Protein AF-A0A6G0AAP6-F1 (afdb_monomer_lite)

Foldseek 3Di:
DDDDDDDDDDDPDDDDDDDDDDPDPDPDDPPLPQDPLLVLQAAQVCQVPDQLVVVLVSLVSSLVSDDPVLNVLSVLLSVLSVLVVPADPVDPVSVVSVVLCPPCPRSNNVSLVVNQVVSCVRRVHGRHND

Sequence (130 aa):
MAKAVGLLLVLLAASSCSGGGDEGEDPGTTGTSVPDWCDAAPDSATFEDAGNDERVEMLEAFSVEAPAEVHEQVQVVVSGYEVYASYDPNDPESVEAVEVLNEPDSEFNLTLIDLDEYVTENCGAGAFGI

Secondary structure (DSSP, 8-state):
--------------------------S-----PPPGGGGGSPPHHHHHHS-HHHHHHHHHHHHHHS-GGGHHHHHHHHHHHHHHHT--TT-HHHHHHHHHHTSTTSHHHHHHHHHHHHHHHHHSS-SS--

Radius of gyration: 21.12 Å; chains: 1; bounding box: 51×51×57 Å

Structure (mmCIF, N/CA/C/O backbone):
data_AF-A0A6G0AAP6-F1
#
_entry.id   AF-A0A6G0AAP6-F1
#
loop_
_atom_site.group_PDB
_atom_site.id
_atom_site.type_symbol
_atom_site.label_atom_id
_atom_site.label_alt_id
_atom_site.label_comp_id
_atom_site.label_asym_id
_atom_site.label_entity_id
_atom_site.label_seq_id
_atom_site.pdbx_PDB_ins_code
_atom_site.Cartn_x
_atom_site.Cartn_y
_atom_site.Cartn_z
_atom_site.occupancy
_atom_site.B_iso_or_equiv
_atom_site.auth_seq_id
_atom_site.auth_comp_id
_atom_site.auth_asym_id
_atom_site.auth_atom_id
_atom_site.pdbx_PDB_model_num
ATOM 1 N N . MET A 1 1 ? 22.635 -41.260 11.656 1.00 51.88 1 MET A N 1
ATOM 2 C CA . MET A 1 1 ? 22.188 -40.612 12.906 1.00 51.88 1 MET A CA 1
ATOM 3 C C . MET A 1 1 ? 20.896 -39.885 12.587 1.00 51.88 1 MET A C 1
ATOM 5 O O . MET A 1 1 ? 20.942 -38.944 11.811 1.00 51.88 1 MET A O 1
ATOM 9 N N . ALA A 1 2 ? 19.755 -40.377 13.067 1.00 44.34 2 ALA A N 1
ATOM 10 C CA . ALA A 1 2 ? 18.458 -39.754 12.816 1.00 44.34 2 ALA A CA 1
ATOM 11 C C . ALA A 1 2 ? 18.116 -38.838 13.998 1.00 44.34 2 ALA A C 1
ATOM 13 O O . ALA A 1 2 ? 18.079 -39.303 15.135 1.00 44.34 2 ALA A O 1
ATOM 14 N N . LYS A 1 3 ? 17.901 -37.546 13.740 1.00 52.75 3 LYS A N 1
ATOM 15 C CA . LYS A 1 3 ? 17.272 -36.624 14.690 1.00 52.75 3 LYS A CA 1
ATOM 16 C C . LYS A 1 3 ? 15.980 -36.137 14.049 1.00 52.75 3 LYS A C 1
ATOM 18 O O . LYS A 1 3 ? 16.009 -35.298 13.159 1.00 52.75 3 LYS A O 1
ATOM 23 N N . ALA A 1 4 ? 14.875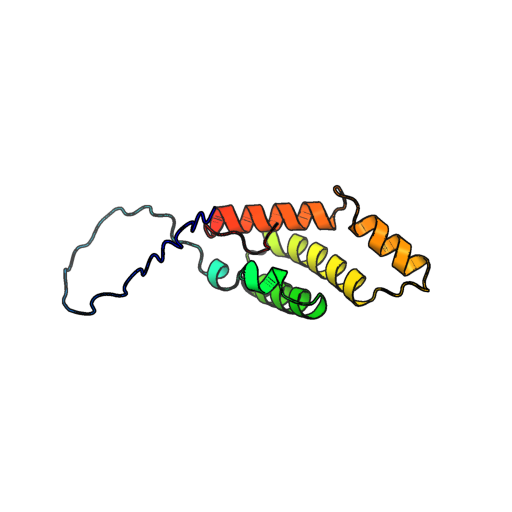 -36.743 14.469 1.00 54.62 4 ALA A N 1
ATOM 24 C CA . ALA A 1 4 ? 13.532 -36.256 14.208 1.00 54.62 4 ALA A CA 1
ATOM 25 C C . ALA A 1 4 ? 13.264 -35.089 15.165 1.00 54.62 4 ALA A C 1
ATOM 27 O O . ALA A 1 4 ? 13.392 -35.255 16.379 1.00 54.62 4 ALA A O 1
ATOM 28 N N . VAL A 1 5 ? 12.934 -33.919 14.626 1.00 62.00 5 VAL A N 1
ATOM 29 C CA . VAL A 1 5 ? 12.424 -32.785 15.402 1.00 62.00 5 VAL A CA 1
ATOM 30 C C . VAL A 1 5 ? 10.921 -32.759 15.161 1.00 62.00 5 VAL A C 1
ATOM 32 O O . VAL A 1 5 ? 10.471 -32.629 14.025 1.00 62.00 5 VAL A O 1
ATOM 35 N N . GLY A 1 6 ? 10.172 -33.034 16.227 1.00 56.91 6 GLY A N 1
ATOM 36 C CA . GLY A 1 6 ? 8.726 -33.201 16.206 1.00 56.91 6 GLY A CA 1
ATOM 37 C C . GLY A 1 6 ? 8.000 -31.886 15.945 1.00 56.91 6 GLY A C 1
ATOM 38 O O . GLY A 1 6 ? 8.295 -30.870 16.567 1.00 56.91 6 GLY A O 1
ATOM 39 N N . LEU A 1 7 ? 7.039 -31.953 15.030 1.00 56.41 7 LEU A N 1
ATOM 40 C CA . LEU A 1 7 ? 6.059 -30.917 14.738 1.00 56.41 7 LEU A CA 1
ATOM 41 C C . LEU A 1 7 ? 5.072 -30.824 15.917 1.00 56.41 7 LEU A C 1
ATO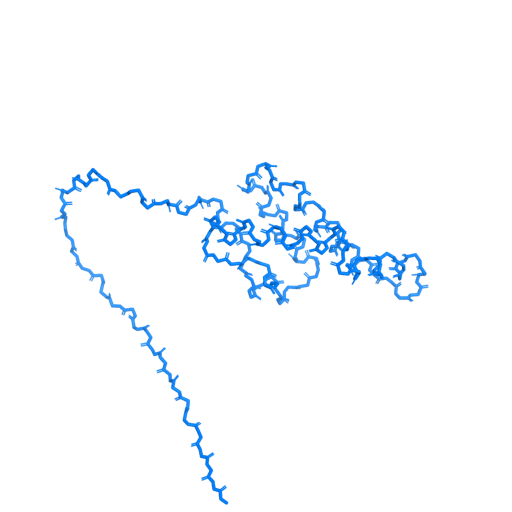M 43 O O . LEU A 1 7 ? 4.410 -31.812 16.241 1.00 56.41 7 LEU A O 1
ATOM 47 N N . LEU A 1 8 ? 4.983 -29.663 16.569 1.00 61.72 8 LEU A N 1
ATOM 48 C CA . LEU A 1 8 ? 3.974 -29.389 17.594 1.00 61.72 8 LEU A CA 1
ATOM 49 C C . LEU A 1 8 ? 2.732 -28.800 16.906 1.00 61.72 8 LEU A C 1
ATOM 51 O O . LEU A 1 8 ? 2.750 -27.656 16.467 1.00 61.72 8 LEU A O 1
ATOM 55 N N . LEU A 1 9 ? 1.667 -29.593 16.791 1.00 56.50 9 LEU A N 1
ATOM 56 C CA . LEU A 1 9 ? 0.353 -29.144 16.325 1.00 56.50 9 LEU A CA 1
ATOM 57 C C . LEU A 1 9 ? -0.422 -28.548 17.506 1.00 56.50 9 LEU A C 1
ATOM 59 O O . LEU A 1 9 ? -0.817 -29.283 18.412 1.00 56.50 9 LEU A O 1
ATOM 63 N N . VAL A 1 10 ? -0.661 -27.236 17.494 1.00 61.16 10 VAL A N 1
ATOM 64 C CA . VAL A 1 10 ? -1.628 -26.598 18.398 1.00 61.16 10 VAL A CA 1
ATOM 65 C C . VAL A 1 10 ? -2.986 -26.592 17.700 1.00 61.16 10 VAL A C 1
ATOM 67 O O . VAL A 1 10 ? -3.263 -25.767 16.839 1.00 61.16 10 VAL A O 1
ATOM 70 N N . LEU A 1 11 ? -3.828 -27.559 18.063 1.00 52.22 11 LEU A N 1
ATOM 71 C CA . LEU A 1 11 ? -5.259 -27.553 17.771 1.00 52.22 11 LEU A CA 1
ATOM 72 C C . LEU A 1 11 ? -5.945 -26.650 18.801 1.00 52.22 11 LEU A C 1
ATOM 74 O O . LEU A 1 11 ? -6.202 -27.089 19.923 1.00 52.22 11 LEU A O 1
ATOM 78 N N . LEU A 1 12 ? -6.240 -25.401 18.435 1.00 55.50 12 LEU A N 1
ATOM 79 C CA . LEU A 1 12 ? -7.143 -24.573 19.228 1.00 55.50 12 LEU A CA 1
ATOM 80 C C . LEU A 1 12 ? -8.583 -24.941 18.852 1.00 55.50 12 LEU A C 1
ATOM 82 O O . LEU A 1 12 ? -9.062 -24.664 17.755 1.00 55.50 12 LEU A O 1
ATOM 86 N N . ALA A 1 13 ? -9.235 -25.666 19.757 1.00 47.78 13 ALA A N 1
ATOM 87 C CA . ALA A 1 13 ? -10.595 -26.142 19.603 1.00 47.78 13 ALA A CA 1
ATOM 88 C C . ALA A 1 13 ? -11.600 -24.997 19.784 1.00 47.78 13 ALA A C 1
ATOM 90 O O . ALA A 1 13 ? -11.608 -24.322 20.811 1.00 47.78 13 ALA A O 1
ATOM 91 N N . ALA A 1 14 ? -12.500 -24.849 18.812 1.00 52.56 14 ALA A N 1
ATOM 92 C CA . ALA A 1 14 ? -13.778 -24.188 19.006 1.00 52.56 14 ALA A CA 1
ATOM 93 C C . ALA A 1 14 ? -14.589 -24.978 20.044 1.00 52.56 14 ALA A C 1
ATOM 95 O O . ALA A 1 14 ? -14.874 -26.163 19.853 1.00 52.56 14 ALA A O 1
ATOM 96 N N . SER A 1 15 ? -14.974 -24.328 21.139 1.00 44.72 15 SER A N 1
ATOM 97 C CA . SER A 1 15 ? -15.883 -24.913 22.117 1.00 44.72 15 SER A CA 1
ATOM 98 C C . SER A 1 15 ? -16.983 -23.938 22.514 1.00 44.72 15 SER A C 1
ATOM 100 O O . SER A 1 15 ? -16.721 -22.856 23.032 1.00 44.72 15 SER A O 1
ATOM 102 N N . SER A 1 16 ? -18.206 -24.462 22.399 1.00 50.81 16 SER A N 1
ATOM 103 C CA . SER A 1 16 ? -19.412 -24.152 23.181 1.00 50.81 16 SER A CA 1
ATOM 104 C C . SER A 1 16 ? -20.207 -22.883 22.850 1.00 50.81 16 SER A C 1
ATOM 106 O O . SER A 1 16 ? -20.005 -21.813 23.404 1.00 50.81 16 SER A O 1
ATOM 108 N N . CYS A 1 17 ? -21.258 -23.097 22.060 1.00 60.22 17 CYS A N 1
ATOM 109 C CA . CYS A 1 17 ? -22.533 -22.395 22.167 1.00 60.22 17 CYS A CA 1
ATOM 110 C C . CYS A 1 17 ? -23.306 -22.962 23.384 1.00 60.22 17 CYS A C 1
ATOM 112 O O . CYS A 1 17 ? -23.468 -24.182 23.429 1.00 60.22 17 CYS A O 1
ATOM 114 N N . SER A 1 18 ? -23.758 -22.143 24.353 1.00 54.12 18 SER A N 1
ATOM 115 C CA . SER A 1 18 ? -24.925 -22.415 25.236 1.00 54.12 18 SER A CA 1
ATOM 116 C C . SER A 1 18 ? -25.142 -21.333 26.315 1.00 54.12 18 SER A C 1
ATOM 118 O O . SER A 1 18 ? -24.326 -21.232 27.224 1.00 54.12 18 SER A O 1
ATOM 120 N N . GLY A 1 19 ? -26.322 -20.685 26.297 1.00 42.50 19 GLY A N 1
ATOM 121 C CA . GLY A 1 19 ? -26.960 -19.970 27.427 1.00 42.50 19 GLY A CA 1
ATOM 122 C C . GLY A 1 19 ? -26.315 -18.624 27.769 1.00 42.50 19 GLY A C 1
ATOM 123 O O . GLY A 1 19 ? -25.106 -18.507 27.771 1.00 42.50 19 GLY A O 1
ATOM 124 N N . GLY A 1 20 ? -27.014 -17.534 28.046 1.00 42.06 20 GLY A N 1
ATOM 125 C CA . GLY A 1 20 ? -28.296 -17.322 28.710 1.00 42.06 20 GLY A CA 1
ATOM 126 C C . GLY A 1 20 ? -28.099 -16.022 29.504 1.00 42.06 20 GLY A C 1
ATOM 127 O O . GLY A 1 20 ? -27.007 -15.807 30.018 1.00 42.06 20 GLY A O 1
ATOM 128 N N . GLY A 1 21 ? -29.092 -15.133 29.489 1.00 51.41 21 GLY A N 1
ATOM 129 C CA . GLY A 1 21 ? -28.933 -13.713 29.816 1.00 51.41 21 GLY A CA 1
ATOM 130 C C . GLY A 1 21 ? -28.252 -13.382 31.145 1.00 51.41 21 GLY A C 1
ATOM 131 O O . GLY A 1 21 ? -28.478 -14.053 32.148 1.00 51.41 21 GLY A O 1
ATOM 132 N N . ASP A 1 22 ? -27.508 -12.278 31.123 1.00 51.78 22 ASP A N 1
ATOM 133 C CA . ASP A 1 22 ? -27.221 -11.457 32.293 1.00 51.78 22 ASP A CA 1
ATOM 134 C C . ASP A 1 22 ? -27.405 -9.989 31.879 1.00 51.78 22 ASP A C 1
ATOM 136 O O . ASP A 1 22 ? -26.745 -9.483 30.968 1.00 51.78 22 ASP A O 1
ATOM 140 N N . GLU A 1 23 ? -28.398 -9.346 32.490 1.00 56.81 23 GLU A N 1
ATOM 141 C CA . GLU A 1 23 ? -28.576 -7.898 32.495 1.00 56.81 23 GLU A CA 1
ATOM 142 C C . GLU A 1 23 ? -27.500 -7.321 33.420 1.00 56.81 23 GLU A C 1
ATOM 144 O O . GLU A 1 23 ? -27.716 -7.129 34.615 1.00 56.81 23 GLU A O 1
ATOM 149 N N . GLY A 1 24 ? -26.318 -7.097 32.855 1.00 40.62 24 GLY A N 1
ATOM 150 C CA . GLY A 1 24 ? -25.220 -6.385 33.486 1.00 40.62 24 GLY A CA 1
ATOM 151 C C . GLY A 1 24 ? -24.879 -5.160 32.654 1.00 40.62 24 GLY A C 1
ATOM 152 O O . GLY A 1 24 ? -24.098 -5.243 31.712 1.00 40.62 24 GLY A O 1
ATOM 153 N N . GLU A 1 25 ? -25.481 -4.019 32.988 1.00 52.59 25 GLU A N 1
ATOM 154 C CA . GLU A 1 25 ? -24.887 -2.720 32.681 1.00 52.59 25 GLU A CA 1
ATOM 155 C C . GLU A 1 25 ? -23.511 -2.682 33.356 1.00 52.59 25 GLU A C 1
ATOM 157 O O . GLU A 1 25 ? -23.417 -2.536 34.575 1.00 52.59 25 GLU A O 1
ATOM 162 N N . ASP A 1 26 ? -22.452 -2.858 32.566 1.00 52.31 26 ASP A N 1
ATOM 163 C CA . ASP A 1 26 ? -21.075 -2.612 32.982 1.00 52.31 26 ASP A CA 1
ATOM 164 C C . ASP A 1 26 ? -20.705 -1.174 32.564 1.00 52.31 26 ASP A C 1
ATOM 166 O O . ASP A 1 26 ? -20.507 -0.899 31.374 1.00 52.31 26 ASP A O 1
ATOM 170 N N . PRO A 1 27 ? -20.671 -0.197 33.490 1.00 57.44 27 PRO A N 1
ATOM 171 C C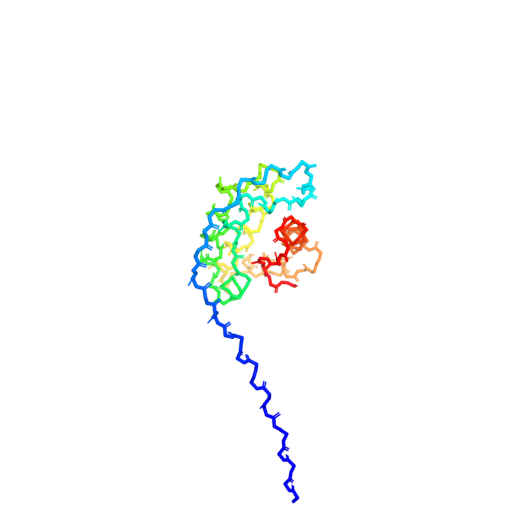A . PRO A 1 27 ? -20.288 1.171 33.182 1.00 57.44 27 PRO A CA 1
ATOM 172 C C . PRO A 1 27 ? -18.759 1.271 33.174 1.00 57.44 27 PRO A C 1
ATOM 174 O O . PRO A 1 27 ? -18.161 1.829 34.093 1.00 57.44 27 PRO A O 1
ATOM 177 N N . GLY A 1 28 ? -18.110 0.734 32.140 1.00 48.22 28 GLY A N 1
ATOM 178 C CA . GLY A 1 28 ? -16.680 0.967 31.938 1.00 48.22 28 GLY A CA 1
ATOM 179 C C . GLY A 1 28 ? -15.888 -0.198 31.367 1.00 48.22 28 GLY A C 1
ATOM 180 O O . GLY A 1 28 ? -14.997 -0.715 32.032 1.00 48.22 28 GLY A O 1
ATOM 181 N N . THR A 1 29 ? -16.089 -0.505 30.087 1.00 48.88 29 THR A N 1
ATOM 182 C CA . THR A 1 29 ? -15.016 -1.078 29.269 1.00 48.88 29 THR A CA 1
ATOM 183 C C . THR A 1 29 ? -14.604 -0.029 28.244 1.00 48.88 29 THR A C 1
ATOM 185 O O . THR A 1 29 ? -15.113 0.008 27.129 1.00 48.88 29 THR A O 1
ATOM 188 N N . THR A 1 30 ? -13.670 0.856 28.592 1.00 52.94 30 THR A N 1
ATOM 189 C CA . THR A 1 30 ? -12.918 1.621 27.583 1.00 52.94 30 THR A CA 1
ATOM 190 C C . THR A 1 30 ? -11.915 0.689 26.895 1.00 52.94 30 THR A C 1
ATOM 192 O O . THR A 1 30 ? -10.714 0.941 26.903 1.00 52.94 30 THR A O 1
ATOM 195 N N . GLY A 1 31 ? -12.390 -0.449 26.386 1.00 49.81 31 GLY A N 1
ATOM 196 C CA . GLY A 1 31 ? -11.685 -1.153 25.333 1.00 49.81 31 GLY A CA 1
ATOM 197 C C . GLY A 1 31 ? -11.955 -0.329 24.094 1.00 49.81 31 GLY A C 1
ATOM 198 O O . GLY A 1 31 ? -13.118 -0.172 23.729 1.00 49.81 31 GLY A O 1
ATOM 199 N N . THR A 1 32 ? -10.924 0.286 23.524 1.00 58.94 32 THR A N 1
ATOM 200 C CA . THR A 1 32 ? -11.033 0.918 22.212 1.00 58.94 32 THR A CA 1
ATOM 201 C C . THR A 1 32 ? -11.542 -0.169 21.276 1.00 58.94 32 THR A C 1
ATOM 203 O O . THR A 1 32 ? -10.824 -1.122 20.985 1.00 58.94 32 THR A O 1
ATOM 206 N N . SER A 1 33 ? -12.829 -0.123 20.943 1.00 80.81 33 SER A N 1
ATOM 207 C CA . SER A 1 33 ? -13.416 -1.045 19.985 1.00 80.81 33 SER A CA 1
ATOM 208 C C . SER A 1 33 ? -12.674 -0.837 18.676 1.00 80.81 33 SER A C 1
ATOM 210 O O . SER A 1 33 ? -12.505 0.313 18.262 1.00 80.81 33 SER A O 1
ATOM 212 N N . VAL A 1 34 ? -12.208 -1.932 18.074 1.00 88.25 34 VAL A N 1
ATOM 213 C CA . VAL A 1 34 ? -11.616 -1.904 16.736 1.00 88.25 34 VAL A CA 1
ATOM 214 C C . VAL A 1 34 ? -12.590 -1.158 15.814 1.00 88.25 34 VAL A C 1
ATOM 216 O O . VAL A 1 34 ? -13.784 -1.472 15.852 1.00 88.25 34 VAL A O 1
ATOM 219 N N . PRO A 1 35 ? -12.139 -0.131 15.076 1.00 89.50 35 PRO A N 1
ATOM 220 C CA . PRO A 1 35 ? -13.009 0.610 14.174 1.00 89.50 35 PRO A CA 1
ATOM 221 C C . PRO A 1 35 ? -13.662 -0.291 13.120 1.00 89.50 35 PRO A C 1
ATOM 223 O O . PRO A 1 35 ? -12.997 -1.156 12.565 1.00 89.50 35 PRO A O 1
ATOM 226 N N . ASP A 1 36 ? -14.928 -0.036 12.776 1.00 91.06 36 ASP A N 1
ATOM 227 C CA . ASP A 1 36 ? -15.668 -0.850 11.791 1.00 91.06 36 ASP A CA 1
ATOM 228 C C . ASP A 1 36 ? -14.990 -0.884 10.405 1.00 91.06 36 ASP A C 1
ATOM 230 O O . ASP A 1 36 ? -15.089 -1.873 9.684 1.00 91.06 36 ASP A O 1
ATOM 234 N N . TRP A 1 37 ? -14.256 0.172 10.032 1.00 92.00 37 TRP A N 1
ATOM 235 C CA . TRP A 1 37 ? -13.518 0.222 8.763 1.00 92.00 37 TRP A CA 1
ATOM 236 C C . TRP A 1 37 ? -12.364 -0.791 8.699 1.00 92.00 37 TRP A C 1
ATOM 238 O O . TRP A 1 37 ? -11.914 -1.133 7.607 1.00 92.00 37 TRP A O 1
ATOM 248 N N . CYS A 1 38 ? -11.900 -1.307 9.843 1.00 92.12 38 CYS A N 1
ATOM 249 C CA . CYS A 1 38 ? -10.859 -2.331 9.899 1.00 92.12 38 CYS A CA 1
ATOM 250 C C . CYS A 1 38 ? -11.290 -3.655 9.261 1.00 92.12 38 CYS A C 1
ATOM 252 O O . CYS A 1 38 ? -10.432 -4.388 8.783 1.00 92.12 38 CYS A O 1
ATOM 254 N N . ASP A 1 39 ? -12.593 -3.948 9.193 1.00 90.94 39 ASP A N 1
ATOM 255 C CA . ASP A 1 39 ? -13.101 -5.142 8.502 1.00 90.94 39 ASP A CA 1
ATOM 256 C C . ASP A 1 39 ? -12.899 -5.065 6.976 1.00 90.94 39 ASP A C 1
ATOM 258 O O . ASP A 1 39 ? -12.960 -6.086 6.290 1.00 90.94 39 ASP A O 1
ATOM 262 N N . ALA A 1 40 ? -12.672 -3.860 6.438 1.00 91.06 40 ALA A N 1
ATOM 263 C CA . ALA A 1 40 ? -12.368 -3.629 5.029 1.00 91.06 40 ALA A CA 1
ATOM 264 C C . ALA A 1 40 ? -10.861 -3.589 4.737 1.00 91.06 40 ALA A C 1
ATOM 266 O O . ALA A 1 40 ? -10.479 -3.568 3.565 1.00 91.06 40 ALA A O 1
ATOM 267 N N . ALA A 1 41 ? -10.006 -3.547 5.767 1.00 91.31 41 ALA A N 1
ATOM 268 C CA . ALA A 1 41 ? -8.565 -3.615 5.572 1.00 91.31 41 ALA A CA 1
ATOM 269 C C . ALA A 1 41 ? -8.198 -4.969 4.945 1.00 91.31 41 ALA A C 1
ATOM 271 O O . ALA A 1 41 ? -8.735 -6.001 5.365 1.00 91.31 41 ALA A O 1
ATOM 272 N N . PRO A 1 42 ? -7.315 -4.994 3.933 1.00 89.19 42 PRO A N 1
ATOM 273 C CA . PRO A 1 42 ? -6.921 -6.249 3.324 1.00 89.19 42 PRO A CA 1
ATOM 274 C C . PRO A 1 42 ? -6.208 -7.141 4.345 1.00 89.19 42 PRO A C 1
ATOM 276 O O . PRO A 1 42 ? -5.503 -6.677 5.237 1.00 89.19 42 PRO A O 1
ATOM 279 N N . ASP A 1 43 ? -6.406 -8.448 4.216 1.00 88.81 43 ASP A N 1
ATOM 280 C CA . ASP A 1 43 ? -5.626 -9.430 4.962 1.00 88.81 43 ASP A CA 1
ATOM 281 C C . ASP A 1 43 ? -4.213 -9.500 4.368 1.00 88.81 43 ASP A C 1
ATOM 283 O O . ASP A 1 43 ? -4.067 -9.683 3.159 1.00 88.81 43 ASP A O 1
ATOM 287 N N . SER A 1 44 ? -3.180 -9.392 5.206 1.00 88.31 44 SER A N 1
ATOM 288 C CA . SER A 1 44 ? -1.782 -9.327 4.752 1.00 88.31 44 SER A CA 1
ATOM 289 C C . SER A 1 44 ? -1.352 -10.540 3.935 1.00 88.31 44 SER A C 1
ATOM 291 O O . SER A 1 44 ? -0.724 -10.370 2.895 1.00 88.31 44 SER A O 1
ATOM 293 N N . ALA A 1 45 ? -1.747 -11.756 4.325 1.00 88.56 45 ALA A N 1
ATOM 294 C CA . ALA A 1 45 ? -1.409 -12.954 3.556 1.00 88.56 45 ALA A CA 1
ATOM 295 C C . ALA A 1 45 ? -2.070 -12.944 2.168 1.00 88.56 45 ALA A C 1
ATOM 297 O O . ALA A 1 45 ? -1.456 -13.325 1.174 1.00 88.56 45 ALA A O 1
ATOM 298 N N . THR A 1 46 ? -3.316 -12.476 2.093 1.00 90.94 46 THR A N 1
ATOM 299 C CA . THR A 1 46 ? -4.043 -12.327 0.828 1.00 90.94 46 THR A CA 1
ATOM 300 C C . THR A 1 46 ? -3.432 -11.224 -0.041 1.00 90.94 46 THR A C 1
ATOM 302 O O . THR A 1 46 ? -3.261 -11.415 -1.242 1.00 90.94 46 THR A O 1
ATOM 305 N N . PHE A 1 47 ? -3.056 -10.092 0.557 1.00 93.25 47 PHE A N 1
ATOM 306 C CA . PHE A 1 47 ? -2.441 -8.964 -0.138 1.00 93.25 47 PHE A CA 1
ATOM 307 C C . PHE A 1 47 ? -1.043 -9.300 -0.684 1.00 93.25 47 PHE A C 1
ATOM 309 O O . PHE A 1 47 ? -0.711 -8.946 -1.817 1.00 93.25 47 PHE A O 1
ATOM 316 N N . GLU A 1 48 ? -0.226 -10.021 0.087 1.00 91.94 48 GLU A N 1
ATOM 317 C CA . GLU A 1 48 ? 1.099 -10.492 -0.330 1.00 91.94 48 GLU A CA 1
ATOM 318 C C . GLU A 1 48 ? 1.019 -11.459 -1.521 1.00 91.94 48 GLU A C 1
ATOM 320 O O . GLU A 1 48 ? 1.799 -11.326 -2.467 1.00 91.94 48 GLU A O 1
ATOM 325 N N . ASP A 1 49 ? 0.063 -12.390 -1.509 1.00 95.31 49 ASP A N 1
ATOM 326 C CA . ASP A 1 49 ? -0.118 -13.381 -2.578 1.00 95.31 49 ASP A CA 1
ATOM 327 C C . ASP A 1 49 ? -0.792 -12.800 -3.839 1.00 95.31 49 ASP A C 1
ATOM 329 O O . ASP A 1 49 ? -0.706 -13.394 -4.920 1.00 95.31 49 ASP A O 1
ATOM 333 N N . ALA A 1 50 ? -1.443 -11.641 -3.719 1.00 94.50 50 ALA A N 1
ATOM 334 C CA . ALA A 1 50 ? -2.156 -10.982 -4.804 1.00 94.50 50 ALA A CA 1
ATOM 335 C C . ALA A 1 50 ? -1.222 -10.431 -5.896 1.00 94.50 50 ALA A C 1
ATOM 337 O O . ALA A 1 50 ? -0.121 -9.931 -5.644 1.00 94.50 50 ALA A O 1
ATOM 338 N N . GLY A 1 51 ? -1.699 -10.477 -7.144 1.00 96.62 51 GLY A N 1
ATOM 339 C CA . GLY A 1 51 ? -1.074 -9.748 -8.252 1.00 96.62 51 GLY A CA 1
ATOM 340 C C . GLY A 1 51 ? -1.287 -8.234 -8.128 1.00 96.62 51 GLY A C 1
ATOM 341 O O . GLY A 1 51 ? -2.170 -7.789 -7.404 1.00 96.62 51 GLY A O 1
ATOM 342 N N . ASN A 1 52 ? -0.518 -7.425 -8.865 1.00 95.38 52 ASN A N 1
ATOM 343 C CA . ASN A 1 52 ? -0.604 -5.958 -8.760 1.00 95.38 52 ASN A CA 1
ATOM 344 C C . ASN A 1 52 ? -2.006 -5.406 -9.082 1.00 95.38 52 ASN A C 1
ATOM 346 O O . ASN A 1 52 ? -2.483 -4.553 -8.343 1.00 95.38 52 ASN A O 1
ATOM 350 N N . ASP A 1 53 ? -2.684 -5.930 -10.112 1.00 96.44 53 ASP A N 1
ATOM 351 C CA . ASP A 1 53 ? -4.066 -5.532 -10.443 1.00 96.44 53 ASP A CA 1
ATOM 352 C C . ASP A 1 53 ? -5.034 -5.833 -9.287 1.00 96.44 53 ASP A C 1
ATOM 354 O O . ASP A 1 53 ? -5.886 -5.024 -8.935 1.00 96.44 53 ASP A O 1
ATOM 358 N N . GLU A 1 54 ? -4.870 -6.989 -8.646 1.00 96.12 54 GLU A N 1
ATOM 359 C CA . GLU A 1 54 ? -5.712 -7.411 -7.528 1.00 96.12 54 GLU A CA 1
ATOM 360 C C . GLU A 1 54 ? -5.420 -6.584 -6.263 1.00 96.12 54 GLU A C 1
ATOM 362 O O . GLU A 1 54 ? -6.342 -6.207 -5.543 1.00 96.12 54 GLU A O 1
ATOM 367 N N . ARG A 1 55 ? -4.154 -6.212 -6.020 1.00 95.75 55 ARG A N 1
ATOM 368 C CA . ARG A 1 55 ? -3.779 -5.276 -4.947 1.00 95.75 55 ARG A CA 1
ATOM 369 C C . ARG A 1 55 ? -4.404 -3.898 -5.146 1.00 95.75 55 ARG A C 1
ATOM 371 O O . ARG A 1 55 ? -4.859 -3.315 -4.165 1.00 95.75 55 ARG A O 1
ATOM 378 N N . VAL A 1 56 ? -4.457 -3.397 -6.384 1.00 97.00 56 VAL A N 1
ATOM 379 C CA . VAL A 1 56 ? -5.165 -2.148 -6.716 1.00 97.00 56 VAL A CA 1
ATOM 380 C C . VAL A 1 56 ? -6.645 -2.269 -6.358 1.00 97.00 56 VAL A C 1
ATOM 382 O O . VAL A 1 56 ? -7.141 -1.441 -5.602 1.00 97.00 56 VAL A O 1
ATOM 385 N N . GLU A 1 57 ? -7.329 -3.330 -6.797 1.00 96.12 57 GLU A N 1
ATOM 386 C CA . GLU A 1 57 ? -8.749 -3.544 -6.476 1.00 96.12 57 GLU A CA 1
ATOM 387 C C . GLU A 1 57 ? -9.007 -3.618 -4.958 1.00 96.12 57 GLU A C 1
ATOM 389 O O . GLU A 1 57 ? -9.969 -3.026 -4.461 1.00 96.12 57 GLU A O 1
ATOM 394 N N . MET A 1 58 ? -8.141 -4.302 -4.198 1.00 95.12 58 MET A N 1
ATOM 395 C CA . MET A 1 58 ? -8.243 -4.376 -2.734 1.00 95.12 58 MET A CA 1
ATOM 396 C C . MET A 1 58 ? -8.047 -3.012 -2.066 1.00 95.12 58 MET A C 1
ATOM 398 O O . MET A 1 58 ? -8.803 -2.656 -1.163 1.00 95.12 58 MET A O 1
ATOM 402 N N . LEU A 1 59 ? -7.050 -2.240 -2.506 1.00 95.81 59 LEU A N 1
ATOM 403 C CA . LEU A 1 59 ? -6.763 -0.904 -1.982 1.00 95.81 59 LEU A CA 1
ATOM 404 C C . LEU A 1 59 ? -7.886 0.086 -2.304 1.00 95.81 59 LEU A C 1
ATOM 406 O O . LEU A 1 59 ? -8.293 0.853 -1.434 1.00 95.81 59 LEU A O 1
ATOM 410 N N . GLU A 1 60 ? -8.432 0.050 -3.518 1.00 95.62 60 GLU A N 1
ATOM 411 C CA . GLU A 1 60 ? -9.575 0.882 -3.896 1.00 95.62 60 GLU A CA 1
ATOM 412 C C . GLU A 1 60 ? -10.817 0.541 -3.069 1.00 95.62 60 GLU A C 1
ATOM 414 O O . GLU A 1 60 ? -11.494 1.448 -2.581 1.00 95.62 60 GLU A O 1
ATOM 419 N N . ALA A 1 61 ? -11.096 -0.750 -2.853 1.00 94.88 61 ALA A N 1
ATOM 420 C CA . ALA A 1 61 ? -12.195 -1.191 -1.996 1.00 94.88 61 ALA A CA 1
ATOM 421 C C . ALA A 1 61 ? -11.996 -0.738 -0.542 1.00 94.88 61 ALA A C 1
ATOM 423 O O . ALA A 1 61 ? -12.921 -0.195 0.065 1.00 94.88 61 ALA A O 1
ATOM 424 N N . PHE A 1 62 ? -10.782 -0.888 -0.008 1.00 95.00 62 PHE A N 1
ATOM 425 C CA . PHE A 1 62 ? -10.418 -0.388 1.314 1.00 95.00 62 PHE A CA 1
ATOM 426 C C . PHE A 1 62 ? -10.625 1.129 1.418 1.00 95.00 62 PHE A C 1
ATOM 428 O O . PHE A 1 62 ? -11.236 1.600 2.376 1.00 95.00 62 PHE A O 1
ATOM 435 N N . SER A 1 63 ? -10.210 1.902 0.407 1.00 95.31 63 SER A N 1
ATOM 436 C CA . SER A 1 63 ? -10.353 3.364 0.391 1.00 95.31 63 SER A CA 1
ATOM 437 C C . SER A 1 63 ? -11.802 3.846 0.474 1.00 95.31 63 SER A C 1
ATOM 439 O O . SER A 1 63 ? -12.024 4.990 0.868 1.00 95.31 63 SER A O 1
ATOM 441 N N . VAL A 1 64 ? -12.790 3.037 0.083 1.00 96.25 64 VAL A N 1
ATOM 442 C CA . VAL A 1 64 ? -14.208 3.420 0.184 1.00 96.25 64 VAL A CA 1
ATOM 443 C C . VAL A 1 64 ? -14.663 3.479 1.644 1.00 96.25 64 VAL A C 1
ATOM 445 O O . VAL A 1 64 ? -15.419 4.379 2.011 1.00 96.25 64 VAL A O 1
ATOM 448 N N . GLU A 1 65 ? -14.189 2.544 2.466 1.00 95.62 65 GLU A N 1
ATOM 449 C CA . GLU A 1 65 ? -14.598 2.389 3.866 1.00 95.62 65 GLU A CA 1
ATOM 450 C C . GLU A 1 65 ? -13.635 3.086 4.839 1.00 95.62 65 GLU A C 1
ATOM 452 O O . GLU A 1 65 ? -14.033 3.516 5.925 1.00 95.62 65 GLU A O 1
ATOM 457 N N . ALA A 1 66 ? -12.364 3.214 4.454 1.00 92.56 66 ALA A N 1
ATOM 458 C CA . ALA A 1 66 ? -11.329 3.784 5.296 1.00 92.56 66 ALA A CA 1
ATOM 459 C C . ALA A 1 66 ? -11.541 5.292 5.561 1.00 92.56 66 ALA A C 1
ATOM 461 O O . ALA A 1 66 ? -12.191 5.994 4.775 1.00 92.56 66 ALA A O 1
ATOM 462 N N . PRO A 1 67 ? -10.979 5.836 6.655 1.00 94.12 67 PRO A N 1
ATOM 463 C CA . PRO A 1 67 ? -11.050 7.261 6.961 1.00 94.12 67 PRO A CA 1
ATOM 464 C C . PRO A 1 67 ? -10.453 8.139 5.853 1.00 94.12 67 PRO A C 1
ATOM 466 O O . PRO A 1 67 ? -9.454 7.794 5.233 1.00 94.12 67 PRO A O 1
ATOM 469 N N . ALA A 1 68 ? -11.004 9.341 5.659 1.00 93.94 68 ALA A N 1
ATOM 470 C CA . ALA A 1 68 ? -10.537 10.264 4.616 1.00 93.94 68 ALA A CA 1
ATOM 471 C C . ALA A 1 68 ? -9.043 10.632 4.720 1.00 93.94 68 ALA A C 1
ATOM 473 O O . ALA A 1 68 ? -8.432 11.002 3.724 1.00 93.94 68 ALA A O 1
ATOM 474 N N . GLU A 1 69 ? -8.459 10.539 5.918 1.00 92.88 69 GLU A N 1
ATOM 475 C CA . GLU A 1 69 ? -7.042 10.832 6.154 1.00 92.88 69 GLU A CA 1
ATOM 476 C C . GLU A 1 69 ? -6.078 9.789 5.582 1.00 92.88 69 GLU A C 1
ATOM 478 O O . GLU A 1 69 ? -4.895 10.099 5.507 1.00 92.88 69 GLU A O 1
ATOM 483 N N . VAL A 1 70 ? -6.564 8.598 5.198 1.00 92.56 70 VAL A N 1
ATOM 484 C CA . VAL A 1 70 ? -5.748 7.566 4.535 1.00 92.56 70 VAL A CA 1
ATOM 485 C C . VAL A 1 70 ? -5.976 7.499 3.024 1.00 92.56 70 VAL A C 1
ATOM 487 O O . VAL A 1 70 ? -5.263 6.788 2.324 1.00 92.56 70 VAL A O 1
ATOM 490 N N . HIS A 1 71 ? -6.967 8.223 2.487 1.00 94.81 71 HIS A N 1
ATOM 491 C CA . HIS A 1 71 ? -7.333 8.146 1.063 1.00 94.81 71 HIS A CA 1
ATOM 492 C C . HIS A 1 71 ? -6.195 8.595 0.144 1.00 94.81 71 HIS A C 1
ATOM 494 O O . HIS A 1 71 ? -6.006 8.020 -0.924 1.00 94.81 71 HIS A O 1
ATOM 500 N N . GLU A 1 72 ? -5.436 9.614 0.549 1.00 94.94 72 GLU A N 1
ATOM 501 C CA . GLU A 1 72 ? -4.301 10.116 -0.232 1.00 94.94 72 GLU A CA 1
ATOM 502 C C . GLU A 1 72 ? -3.167 9.083 -0.281 1.00 94.94 72 GLU A C 1
ATOM 504 O O . GLU A 1 72 ? -2.647 8.777 -1.351 1.00 94.94 72 GLU A O 1
ATOM 509 N N . GLN A 1 73 ? -2.865 8.461 0.857 1.00 96.19 73 GLN A N 1
ATOM 510 C CA . GLN A 1 73 ? -1.862 7.411 0.997 1.00 96.19 73 GLN A CA 1
ATOM 511 C C . GLN A 1 73 ? -2.238 6.188 0.160 1.00 96.19 73 GLN A C 1
ATOM 513 O O . GLN A 1 73 ? -1.417 5.663 -0.590 1.00 96.19 73 GLN A O 1
ATOM 518 N N . VAL A 1 74 ? -3.505 5.770 0.225 1.00 96.31 74 VAL A N 1
ATOM 519 C CA . VAL A 1 74 ? -4.010 4.666 -0.593 1.00 96.31 74 VAL A CA 1
ATOM 520 C C . VAL A 1 74 ? -3.850 4.973 -2.087 1.00 96.31 74 VAL A C 1
ATOM 522 O O . VAL A 1 74 ? -3.409 4.099 -2.828 1.00 96.31 74 VAL A O 1
ATOM 525 N N . GLN A 1 75 ? -4.111 6.205 -2.541 1.00 97.25 75 GLN A N 1
ATOM 526 C CA . GLN A 1 75 ? -3.918 6.578 -3.951 1.00 97.25 75 GLN A CA 1
ATOM 527 C C . GLN A 1 75 ? -2.453 6.554 -4.399 1.00 97.25 75 GLN A C 1
ATOM 529 O O . GLN A 1 75 ? -2.173 6.144 -5.528 1.00 97.25 75 GLN A O 1
ATOM 534 N N . VAL A 1 76 ? -1.515 6.957 -3.539 1.00 97.00 76 VAL A N 1
ATOM 535 C CA . VAL A 1 76 ? -0.074 6.847 -3.828 1.00 97.00 76 VAL A CA 1
ATOM 536 C C . VAL A 1 76 ? 0.321 5.381 -4.013 1.00 97.00 76 VAL A C 1
ATOM 538 O O . VAL A 1 76 ? 0.992 5.036 -4.988 1.00 97.00 76 VAL A O 1
ATOM 541 N N . VAL A 1 77 ? -0.137 4.501 -3.118 1.00 96.50 77 VAL A N 1
ATOM 542 C CA . VAL A 1 77 ? 0.155 3.063 -3.188 1.00 96.50 77 VAL A CA 1
ATOM 543 C C . VAL A 1 77 ? -0.495 2.424 -4.421 1.00 96.50 77 VAL A C 1
ATOM 545 O O . VAL A 1 77 ? 0.174 1.690 -5.150 1.00 96.50 77 VAL A O 1
ATOM 548 N N . VAL A 1 78 ? -1.762 2.742 -4.712 1.00 97.44 78 VAL A N 1
ATOM 549 C CA . VAL A 1 78 ? -2.45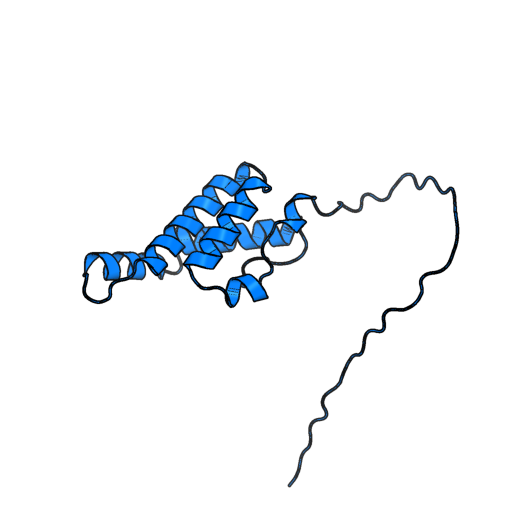5 2.303 -5.937 1.00 97.44 78 VAL A CA 1
ATOM 550 C C . VAL A 1 78 ? -1.662 2.711 -7.176 1.00 97.44 78 VAL A C 1
ATOM 552 O O . VAL A 1 78 ? -1.345 1.855 -7.998 1.00 97.44 78 VAL A O 1
ATOM 555 N N . SER A 1 79 ? -1.250 3.978 -7.266 1.00 97.00 79 SER A N 1
ATOM 556 C CA . SER A 1 79 ? -0.483 4.486 -8.410 1.00 97.00 79 SER A CA 1
ATOM 557 C C . SER A 1 79 ? 0.830 3.717 -8.608 1.00 97.00 79 SER A C 1
ATOM 559 O O . SER A 1 79 ? 1.213 3.415 -9.737 1.00 97.00 79 SER A O 1
ATOM 561 N N . GLY A 1 80 ? 1.521 3.347 -7.524 1.00 96.94 80 GLY A N 1
ATOM 562 C CA . G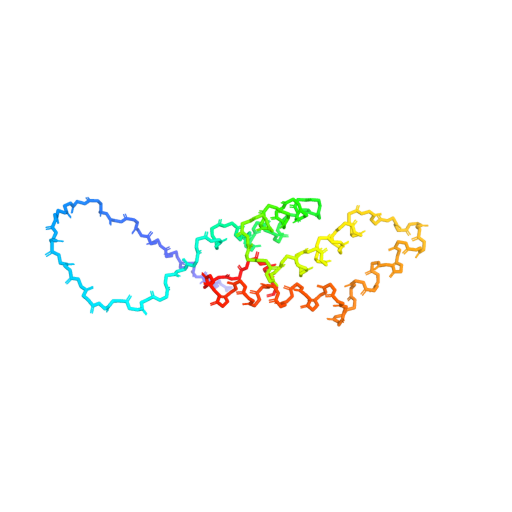LY A 1 80 ? 2.730 2.524 -7.606 1.00 96.94 80 GLY A CA 1
ATOM 563 C C . GLY A 1 80 ? 2.459 1.105 -8.116 1.00 96.94 80 GLY A C 1
ATOM 564 O O . GLY A 1 80 ? 3.196 0.605 -8.968 1.00 96.94 80 GLY A O 1
ATOM 565 N N . TYR A 1 81 ? 1.378 0.461 -7.665 1.00 96.94 81 TYR A N 1
ATOM 566 C CA . TYR A 1 81 ? 0.993 -0.857 -8.180 1.00 96.94 81 TYR A CA 1
ATOM 567 C C . TYR A 1 81 ? 0.521 -0.821 -9.637 1.00 96.94 81 TYR A C 1
ATOM 569 O O . TYR A 1 81 ? 0.845 -1.746 -10.382 1.00 96.94 81 TYR A O 1
ATOM 577 N N . GLU A 1 82 ? -0.148 0.242 -10.087 1.00 96.31 82 GLU A N 1
ATOM 578 C CA . GLU A 1 82 ? -0.485 0.437 -11.504 1.00 96.31 82 GLU A CA 1
ATOM 579 C C . GLU A 1 82 ? 0.773 0.567 -12.382 1.00 96.31 82 GLU A C 1
ATOM 581 O O . GLU A 1 82 ? 0.845 -0.007 -13.475 1.00 96.31 82 GLU A O 1
ATOM 586 N N . VAL A 1 83 ? 1.815 1.252 -11.894 1.00 96.44 83 VAL A N 1
ATOM 587 C CA . VAL A 1 83 ? 3.117 1.289 -12.579 1.00 96.44 83 VAL A CA 1
ATOM 588 C C . VAL A 1 83 ? 3.711 -0.118 -12.676 1.00 96.44 83 VAL A C 1
ATOM 590 O O . VAL A 1 83 ? 4.104 -0.528 -13.768 1.00 96.44 83 VAL A O 1
ATOM 593 N N . TYR A 1 84 ? 3.712 -0.902 -11.592 1.00 94.75 84 TYR A N 1
ATOM 594 C CA . TYR A 1 84 ? 4.177 -2.292 -11.648 1.00 94.75 84 TYR A CA 1
ATOM 595 C C . TYR A 1 84 ? 3.334 -3.176 -12.581 1.00 94.75 84 TYR A C 1
ATOM 597 O O . TYR A 1 84 ? 3.883 -4.051 -13.251 1.00 94.75 84 TYR A O 1
ATOM 605 N N . ALA A 1 85 ? 2.014 -2.980 -12.637 1.00 95.00 85 ALA A N 1
ATOM 606 C CA . ALA A 1 85 ? 1.117 -3.719 -13.527 1.00 95.00 85 ALA A CA 1
ATOM 607 C C . ALA A 1 85 ? 1.375 -3.406 -15.011 1.00 95.00 85 ALA A C 1
ATOM 609 O O . ALA A 1 85 ? 1.280 -4.286 -15.867 1.00 95.00 85 ALA A O 1
ATOM 610 N N . SER A 1 86 ? 1.757 -2.164 -15.311 1.00 95.12 86 SER A N 1
ATOM 611 C CA . SER A 1 86 ? 2.067 -1.695 -16.665 1.00 95.12 86 SER A CA 1
ATOM 612 C C . SER A 1 86 ? 3.529 -1.894 -17.092 1.00 95.12 86 SER A C 1
ATOM 614 O O . SER A 1 86 ? 3.909 -1.447 -18.176 1.00 95.12 86 SER A O 1
ATOM 616 N N . TYR A 1 87 ? 4.349 -2.566 -16.275 1.00 96.38 87 TYR A N 1
ATOM 617 C CA . TYR A 1 87 ? 5.783 -2.713 -16.518 1.00 96.38 87 TYR A CA 1
ATOM 618 C C . TYR A 1 87 ? 6.111 -3.397 -17.861 1.00 96.38 87 TYR A C 1
ATOM 620 O O . TYR A 1 87 ? 5.779 -4.566 -18.078 1.00 96.38 87 TYR A O 1
ATOM 628 N N . ASP A 1 88 ? 6.841 -2.695 -18.735 1.00 97.56 88 ASP A N 1
ATOM 629 C CA . ASP A 1 88 ? 7.437 -3.232 -19.962 1.00 97.56 88 ASP A CA 1
ATOM 630 C C . ASP A 1 88 ? 8.973 -3.153 -19.880 1.00 97.56 88 ASP A C 1
ATOM 632 O O . ASP A 1 88 ? 9.547 -2.068 -19.981 1.00 97.56 88 ASP A O 1
ATOM 636 N N . PRO A 1 89 ? 9.688 -4.288 -19.779 1.00 96.19 89 PRO A N 1
ATOM 637 C CA . PRO A 1 89 ? 11.149 -4.295 -19.688 1.00 96.19 89 PRO A CA 1
ATOM 638 C C . PRO A 1 89 ? 11.860 -3.800 -20.959 1.00 96.19 89 PRO A C 1
ATOM 640 O O . PRO A 1 89 ? 13.082 -3.647 -20.953 1.00 96.19 89 PRO A O 1
ATOM 643 N N . ASN A 1 90 ? 11.138 -3.604 -22.066 1.00 98.12 90 ASN A N 1
ATOM 644 C CA . ASN A 1 90 ? 11.687 -3.069 -23.311 1.00 98.12 90 ASN A CA 1
ATOM 645 C C . ASN A 1 90 ? 11.485 -1.556 -23.451 1.00 98.12 90 ASN A C 1
ATOM 647 O O . ASN A 1 90 ? 12.023 -0.974 -24.397 1.00 98.12 90 ASN A O 1
ATOM 651 N N . ASP A 1 91 ? 10.734 -0.937 -22.542 1.00 97.94 91 ASP A N 1
ATOM 652 C CA . ASP A 1 91 ? 10.521 0.501 -22.490 1.00 97.94 91 ASP A CA 1
ATOM 653 C C . ASP A 1 91 ? 11.405 1.124 -21.392 1.00 97.94 91 ASP A C 1
ATOM 655 O O . ASP A 1 91 ? 11.173 0.886 -20.205 1.00 97.94 91 ASP A O 1
ATOM 659 N N . PRO A 1 92 ? 12.429 1.922 -21.750 1.00 96.81 92 PRO A N 1
ATOM 660 C CA . PRO A 1 92 ? 13.293 2.576 -20.772 1.00 96.81 92 PRO A CA 1
ATOM 661 C C . PRO A 1 92 ? 12.545 3.447 -19.758 1.00 96.81 92 PRO A C 1
ATOM 663 O O . PRO A 1 92 ? 12.978 3.507 -18.611 1.00 96.81 92 PRO A O 1
ATOM 666 N N . GLU A 1 93 ? 11.437 4.091 -20.146 1.00 95.62 93 GLU A N 1
ATOM 667 C CA . GLU A 1 93 ? 10.645 4.916 -19.219 1.00 95.62 93 GLU A CA 1
ATOM 668 C C . GLU A 1 93 ? 9.956 4.042 -18.162 1.00 95.62 93 GLU A C 1
ATOM 670 O O . GLU A 1 93 ? 9.917 4.393 -16.983 1.00 95.62 93 GLU A O 1
ATOM 675 N N . SER A 1 94 ? 9.482 2.859 -18.565 1.00 97.00 94 SER A N 1
ATOM 676 C CA . SER A 1 94 ? 8.892 1.875 -17.655 1.00 97.00 94 SER A CA 1
ATOM 677 C C . SER A 1 94 ? 9.925 1.292 -16.684 1.00 97.00 94 SER A C 1
ATOM 679 O O . SER A 1 94 ? 9.641 1.120 -15.498 1.00 97.00 94 SER A O 1
ATOM 681 N N . VAL A 1 95 ? 11.150 1.039 -17.161 1.00 97.50 95 VAL A N 1
ATOM 682 C CA . VAL A 1 95 ? 12.266 0.596 -16.311 1.00 97.50 95 VAL A CA 1
ATOM 683 C C . VAL A 1 95 ? 12.629 1.657 -15.276 1.00 97.50 95 VAL A C 1
ATOM 685 O O . VAL A 1 95 ? 12.699 1.327 -14.097 1.00 97.50 95 VAL A O 1
ATOM 688 N N . GLU A 1 96 ? 12.805 2.914 -15.685 1.00 96.56 96 GLU A N 1
ATOM 689 C CA . GLU A 1 96 ? 13.143 4.015 -14.773 1.00 96.56 96 GLU A CA 1
ATOM 690 C C . GLU A 1 96 ? 12.047 4.234 -13.717 1.00 96.56 96 GLU A C 1
ATOM 692 O O . GLU A 1 96 ? 12.349 4.368 -12.532 1.00 96.56 96 GLU A O 1
ATOM 697 N N . ALA A 1 97 ? 10.770 4.189 -14.113 1.00 95.50 97 ALA A N 1
ATOM 698 C CA . ALA A 1 97 ? 9.652 4.322 -13.181 1.00 95.50 97 ALA A CA 1
ATOM 699 C C . ALA A 1 97 ? 9.657 3.219 -12.106 1.00 95.50 97 ALA A C 1
ATOM 701 O O . ALA A 1 97 ? 9.489 3.504 -10.920 1.00 95.50 97 ALA A O 1
ATOM 702 N N . VAL A 1 98 ? 9.903 1.965 -12.498 1.00 96.75 98 VAL A N 1
ATOM 703 C CA . VAL A 1 98 ? 10.012 0.841 -11.557 1.00 96.75 98 VAL A CA 1
ATOM 704 C C . VAL A 1 98 ? 11.281 0.920 -10.701 1.00 96.75 98 VAL A C 1
ATOM 706 O O . VAL A 1 98 ? 11.244 0.542 -9.530 1.00 96.75 98 VAL A O 1
ATOM 709 N N . GLU A 1 99 ? 12.402 1.409 -11.233 1.00 96.62 99 GLU A N 1
ATOM 710 C CA . GLU A 1 99 ? 13.624 1.630 -10.447 1.00 96.62 99 GLU A CA 1
ATOM 711 C C . GLU A 1 99 ? 13.387 2.646 -9.324 1.00 96.62 99 GLU A C 1
ATOM 713 O O . GLU A 1 99 ? 13.719 2.346 -8.179 1.00 96.62 99 GLU A O 1
ATOM 718 N N . VAL A 1 100 ? 12.730 3.774 -9.623 1.00 96.25 100 VAL A N 1
ATOM 719 C CA . VAL A 1 100 ? 12.352 4.788 -8.624 1.00 96.25 100 VAL A CA 1
ATOM 720 C C . VAL A 1 100 ? 11.421 4.201 -7.563 1.00 96.25 100 VAL A C 1
ATOM 722 O O . VAL A 1 100 ? 11.627 4.428 -6.376 1.00 96.25 100 VAL A O 1
ATOM 725 N N . LEU A 1 101 ? 10.420 3.403 -7.950 1.00 95.44 101 LEU A N 1
ATOM 726 C CA . LEU A 1 101 ? 9.520 2.765 -6.981 1.00 95.44 101 LEU A CA 1
ATOM 727 C C . LEU A 1 101 ? 10.239 1.779 -6.054 1.00 95.44 101 LEU A C 1
ATOM 729 O O . LEU A 1 101 ? 9.857 1.654 -4.893 1.00 95.44 101 LEU A O 1
ATOM 733 N N . ASN A 1 102 ? 11.282 1.103 -6.540 1.00 95.19 102 ASN A N 1
ATOM 734 C CA . ASN A 1 102 ? 12.094 0.176 -5.749 1.00 95.19 102 ASN A CA 1
ATOM 735 C C . ASN A 1 102 ? 13.124 0.873 -4.844 1.00 95.19 102 ASN A C 1
ATOM 737 O O . ASN A 1 102 ? 13.785 0.195 -4.051 1.00 95.19 102 ASN A O 1
ATOM 741 N N . GLU A 1 103 ? 13.288 2.196 -4.935 1.00 97.12 103 GLU A N 1
ATOM 742 C CA . GLU A 1 103 ? 14.109 2.930 -3.973 1.00 97.12 103 GLU A CA 1
ATOM 743 C C . GLU A 1 103 ? 13.473 2.826 -2.577 1.00 97.12 103 GLU A C 1
ATOM 745 O O . GLU A 1 103 ? 12.271 3.049 -2.429 1.00 97.12 103 GLU A O 1
ATOM 750 N N . PRO A 1 104 ? 14.235 2.475 -1.526 1.00 90.31 104 PRO A N 1
ATOM 751 C CA . PRO A 1 104 ? 13.674 2.231 -0.194 1.00 90.31 104 PRO A CA 1
ATOM 752 C C . PRO A 1 104 ? 13.009 3.471 0.423 1.00 90.31 104 PRO A C 1
ATOM 754 O O . PRO A 1 104 ? 12.163 3.335 1.299 1.00 90.31 104 PRO A O 1
ATOM 757 N N . ASP A 1 105 ? 13.399 4.664 -0.018 1.00 95.00 105 ASP A N 1
ATOM 758 C CA . ASP A 1 105 ? 12.859 5.964 0.376 1.00 95.00 105 ASP A CA 1
ATOM 759 C C . ASP A 1 105 ? 11.915 6.571 -0.672 1.00 95.00 105 ASP A C 1
ATOM 761 O O . ASP A 1 105 ? 11.568 7.751 -0.579 1.00 95.00 105 ASP A O 1
ATOM 765 N N . SER A 1 106 ? 11.469 5.776 -1.651 1.00 95.75 106 SER A N 1
ATOM 766 C CA . SER A 1 106 ? 10.427 6.194 -2.582 1.00 95.75 106 SER A CA 1
ATOM 767 C C . SER A 1 106 ? 9.143 6.533 -1.826 1.00 95.75 106 SER A C 1
ATOM 769 O O . SER A 1 106 ? 8.792 5.896 -0.830 1.00 95.75 106 SER A O 1
ATOM 771 N N . GLU A 1 107 ? 8.411 7.534 -2.319 1.00 95.62 107 GLU A N 1
ATOM 772 C CA . GLU A 1 107 ? 7.125 7.935 -1.740 1.00 95.62 107 GLU A CA 1
ATOM 773 C C . GLU A 1 107 ? 6.164 6.743 -1.646 1.00 95.62 107 GLU A C 1
ATOM 775 O O . GLU A 1 107 ? 5.476 6.590 -0.644 1.00 95.62 107 GLU A O 1
ATOM 780 N N . PHE A 1 108 ? 6.196 5.844 -2.632 1.00 95.69 108 PHE A N 1
ATOM 781 C CA . PHE A 1 108 ? 5.452 4.589 -2.620 1.00 95.69 108 PHE A CA 1
ATOM 782 C C . PHE A 1 108 ? 5.813 3.692 -1.425 1.00 95.69 108 PHE A C 1
ATOM 784 O O . PHE A 1 108 ? 4.917 3.300 -0.680 1.00 95.69 108 PHE A O 1
ATOM 791 N N . ASN A 1 109 ? 7.099 3.386 -1.213 1.00 93.50 109 ASN A N 1
ATOM 792 C CA . ASN A 1 109 ? 7.519 2.481 -0.138 1.00 93.50 109 ASN A CA 1
ATOM 793 C C . ASN A 1 109 ? 7.277 3.086 1.246 1.00 93.50 109 ASN A C 1
ATOM 795 O O . ASN A 1 109 ? 6.794 2.393 2.138 1.00 93.50 109 ASN A O 1
ATOM 799 N N . LEU A 1 110 ? 7.569 4.378 1.417 1.00 96.31 110 LEU A N 1
ATOM 800 C CA . LEU A 1 110 ? 7.308 5.078 2.675 1.00 96.31 110 LEU A CA 1
ATOM 801 C C . LEU A 1 110 ? 5.808 5.132 2.977 1.00 96.31 110 LEU A C 1
ATOM 803 O O . LEU A 1 110 ? 5.402 4.847 4.097 1.00 96.31 110 LEU A O 1
ATOM 807 N N . THR A 1 111 ? 4.979 5.409 1.970 1.00 96.75 111 THR A N 1
ATOM 808 C CA . THR A 1 111 ? 3.526 5.464 2.150 1.00 96.75 111 THR A CA 1
ATOM 809 C C . THR A 1 111 ? 2.929 4.090 2.437 1.00 96.75 111 THR A C 1
ATOM 811 O O . THR A 1 111 ? 2.014 3.987 3.248 1.00 96.75 111 THR A O 1
ATOM 814 N N . LEU A 1 112 ? 3.441 3.025 1.809 1.00 93.81 112 LEU A N 1
ATOM 815 C CA . LEU A 1 112 ? 3.012 1.658 2.103 1.00 93.81 112 LEU A CA 1
ATOM 816 C C . LEU A 1 112 ? 3.303 1.304 3.572 1.00 93.81 112 LEU A C 1
ATOM 818 O O . LEU A 1 112 ? 2.419 0.785 4.248 1.00 93.81 112 LEU A O 1
ATOM 822 N N . ILE A 1 113 ? 4.493 1.657 4.076 1.00 94.00 113 ILE A N 1
ATOM 823 C CA . ILE A 1 113 ? 4.880 1.479 5.487 1.00 94.00 113 ILE A CA 1
ATOM 824 C C . ILE A 1 113 ? 3.966 2.275 6.421 1.00 94.00 113 ILE A C 1
ATOM 826 O O . ILE A 1 113 ? 3.404 1.698 7.349 1.00 94.00 113 ILE A O 1
ATOM 830 N N . ASP A 1 114 ? 3.779 3.570 6.157 1.00 94.56 114 ASP A N 1
ATOM 831 C CA . ASP A 1 114 ? 2.930 4.437 6.980 1.00 94.56 114 ASP A CA 1
ATOM 832 C C . ASP A 1 114 ? 1.475 3.929 7.017 1.00 94.56 114 ASP A C 1
ATOM 834 O O . ASP A 1 114 ? 0.811 3.984 8.056 1.00 94.56 114 ASP A O 1
ATOM 838 N N . LEU A 1 115 ? 0.971 3.405 5.894 1.00 94.00 115 LEU A N 1
ATOM 839 C CA . LEU A 1 115 ? -0.373 2.841 5.801 1.00 94.00 115 LEU A CA 1
ATOM 840 C C . LEU A 1 115 ? -0.506 1.546 6.616 1.00 94.00 115 LEU A C 1
ATOM 842 O O . LEU A 1 115 ? -1.506 1.376 7.315 1.00 94.00 115 LEU A O 1
ATOM 846 N N . ASP A 1 116 ? 0.483 0.651 6.571 1.00 93.81 116 ASP A N 1
ATOM 847 C CA . ASP A 1 116 ? 0.474 -0.575 7.382 1.00 93.81 116 ASP A CA 1
ATOM 848 C C . ASP A 1 116 ? 0.627 -0.298 8.875 1.00 93.81 116 ASP A C 1
ATOM 850 O O . ASP A 1 116 ? -0.066 -0.922 9.680 1.00 93.81 116 ASP A O 1
ATOM 854 N N . GLU A 1 117 ? 1.456 0.676 9.256 1.00 93.12 117 GLU A N 1
ATOM 855 C CA . GLU A 1 117 ? 1.570 1.117 10.646 1.00 93.12 117 GLU A CA 1
ATOM 856 C C . GLU A 1 117 ? 0.234 1.687 11.134 1.00 93.12 117 GLU A C 1
ATOM 858 O O . GLU A 1 117 ? -0.282 1.238 12.158 1.00 93.12 117 GLU A O 1
ATOM 863 N N . TYR A 1 118 ? -0.395 2.580 10.362 1.00 92.75 118 TYR A N 1
ATOM 864 C CA . TYR A 1 118 ? -1.702 3.141 10.709 1.00 92.75 118 TYR A CA 1
ATOM 865 C C . TYR A 1 118 ? -2.772 2.055 10.880 1.00 92.75 118 TYR A C 1
ATOM 867 O O . TYR A 1 118 ? -3.526 2.066 11.860 1.00 92.75 118 TYR A O 1
ATOM 875 N N . VAL A 1 119 ? -2.853 1.098 9.951 1.00 91.75 119 VAL A N 1
ATOM 876 C CA . VAL A 1 119 ? -3.815 -0.006 10.052 1.00 91.75 119 VAL A CA 1
ATOM 877 C C . VAL A 1 119 ? -3.482 -0.910 11.239 1.00 91.75 119 VAL A C 1
ATOM 879 O O . VAL A 1 119 ? -4.377 -1.243 12.013 1.00 91.75 119 VAL A O 1
ATOM 882 N N . THR A 1 120 ? -2.211 -1.230 11.477 1.00 91.19 120 THR A N 1
ATOM 883 C CA . THR A 1 120 ? -1.780 -2.033 12.631 1.00 91.19 120 THR A CA 1
ATOM 884 C C . THR A 1 120 ? -2.138 -1.368 13.959 1.00 91.19 120 THR A C 1
ATOM 886 O O . THR A 1 120 ? -2.659 -2.031 14.860 1.00 91.19 120 THR A O 1
ATOM 889 N N . GLU A 1 121 ? -1.893 -0.065 14.095 1.00 91.75 121 GLU A N 1
ATOM 890 C CA . GLU A 1 121 ? -2.172 0.698 15.313 1.00 91.75 121 GLU A CA 1
ATOM 891 C C . GLU A 1 121 ? -3.672 0.771 15.632 1.00 91.75 121 GLU A C 1
ATOM 893 O O . GLU A 1 121 ? -4.057 0.710 16.804 1.00 91.75 121 GLU A O 1
ATOM 898 N N . ASN A 1 122 ? -4.523 0.873 14.607 1.00 90.75 122 ASN A N 1
ATOM 899 C CA . ASN A 1 122 ? -5.969 1.026 14.780 1.00 90.75 122 ASN A CA 1
ATOM 900 C C . ASN A 1 122 ? -6.728 -0.310 14.802 1.00 90.75 122 ASN A C 1
ATOM 902 O O . ASN A 1 122 ? -7.717 -0.443 15.527 1.00 90.75 122 ASN A O 1
ATOM 906 N N . CYS A 1 123 ? -6.269 -1.300 14.038 1.00 89.69 123 CYS A N 1
ATOM 907 C CA . CYS A 1 123 ? -6.957 -2.573 13.822 1.00 89.69 123 CYS A CA 1
ATOM 908 C C . CYS A 1 123 ? -6.325 -3.748 14.584 1.00 89.69 123 CYS A C 1
ATOM 910 O O . CYS A 1 123 ? -6.950 -4.797 14.736 1.00 89.69 123 CYS A O 1
ATOM 912 N N . GLY A 1 124 ? -5.105 -3.585 15.106 1.00 83.50 124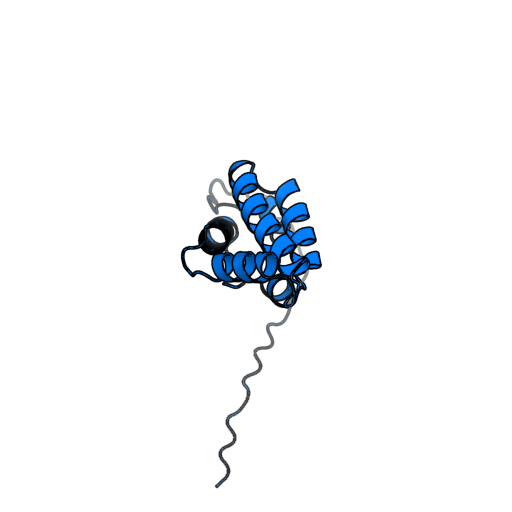 GLY A N 1
ATOM 913 C CA . GLY A 1 124 ? -4.394 -4.609 15.876 1.00 83.50 124 GLY A CA 1
ATOM 914 C C . GLY A 1 124 ? -3.749 -5.716 15.034 1.00 83.50 124 GLY A C 1
ATOM 915 O O . GLY A 1 124 ? -3.210 -6.667 15.607 1.00 83.50 124 GLY A O 1
ATOM 916 N N . ALA A 1 125 ? -3.791 -5.602 13.705 1.00 76.00 125 ALA A N 1
ATOM 917 C CA . ALA A 1 125 ? -3.125 -6.486 12.754 1.00 76.00 125 ALA A CA 1
ATOM 918 C C . ALA A 1 125 ? -2.655 -5.684 11.531 1.00 76.00 125 ALA A C 1
ATOM 920 O O . ALA A 1 125 ? -3.381 -4.803 11.070 1.00 76.00 125 ALA A O 1
ATOM 921 N N . GLY A 1 126 ? -1.460 -6.003 11.026 1.00 70.88 126 GLY A N 1
ATOM 922 C CA . GLY A 1 126 ? -0.950 -5.450 9.770 1.00 70.88 126 GLY A CA 1
ATOM 923 C C . GLY A 1 126 ? -1.704 -6.012 8.571 1.00 70.88 126 GLY A C 1
ATOM 924 O O . GLY A 1 126 ? -2.033 -7.205 8.532 1.00 70.88 126 GLY A O 1
ATOM 925 N N . ALA A 1 127 ? -1.989 -5.136 7.614 1.00 73.62 127 ALA A N 1
ATOM 926 C CA . ALA A 1 127 ? -2.840 -5.406 6.459 1.00 73.62 127 ALA A CA 1
ATOM 927 C C . ALA A 1 127 ? -2.049 -5.616 5.164 1.00 73.62 127 ALA A C 1
ATOM 929 O O . ALA A 1 127 ? -2.565 -6.214 4.224 1.00 73.62 127 ALA A O 1
ATOM 930 N N . PHE A 1 128 ? -0.791 -5.172 5.114 1.00 74.25 128 PHE A N 1
ATOM 931 C CA . PHE A 1 128 ? -0.013 -5.135 3.874 1.00 74.25 128 PHE A CA 1
ATOM 932 C C . PHE A 1 128 ? 1.260 -5.988 3.902 1.00 74.25 128 PHE A C 1
ATOM 934 O O . PHE A 1 128 ? 1.914 -6.103 2.868 1.00 74.25 128 PHE A O 1
ATOM 941 N N . GLY A 1 129 ? 1.576 -6.641 5.029 1.00 59.34 129 GLY A N 1
ATOM 942 C CA . GLY A 1 129 ? 2.568 -7.727 5.054 1.00 59.34 129 GLY A CA 1
ATOM 943 C C . GLY A 1 129 ? 4.029 -7.286 4.894 1.00 59.34 129 GLY A C 1
ATOM 944 O O . GLY A 1 129 ? 4.847 -7.995 4.304 1.00 59.34 129 GLY A O 1
ATOM 945 N N . ILE A 1 130 ? 4.350 -6.082 5.374 1.00 61.56 130 ILE A N 1
ATOM 946 C CA . ILE A 1 130 ? 5.654 -5.419 5.196 1.00 61.56 130 ILE A CA 1
ATOM 947 C C . ILE A 1 130 ? 6.593 -5.592 6.393 1.00 61.56 130 ILE A C 1
ATOM 949 O O . ILE A 1 130 ? 6.115 -5.702 7.544 1.00 61.56 130 ILE A O 1
#

pLDDT: mean 82.8, std 18.48, range [40.62, 98.12]